Protein AF-A0A6I4M6J7-F1 (afdb_monomer)

pLDDT: mean 70.86, std 19.03, range [31.12, 92.0]

Nearest PDB structures (foldseek):
  6hno-assembly1_A  TM=8.110E-01  e=4.948E-02  Homo sapiens
  6h0m-assembly1_A  TM=7.937E-01  e=6.458E-02  Homo sapiens
  4qed-assembly1_A  TM=6.911E-01  e=2.543E-02  Staphylococcus epidermidis
  6ffb-assembly1_A  TM=8.112E-01  e=9.629E-02  Homo sapiens
  1yo6-assembly3_F  TM=7.090E-01  e=8.107E-01  Caenorhabditis elegans

Solvent-accessible surface area (backbone atoms only — not comparable to full-atom values): 5235 Å² total; per-residue (Å²): 111,66,58,83,76,66,55,80,66,64,71,50,73,51,70,72,71,67,76,73,85,91,60,54,83,90,73,55,53,71,69,56,50,52,49,35,44,49,48,50,45,52,42,50,54,53,48,52,53,53,30,62,79,63,76,30,42,40,45,34,48,59,72,62,91,51,101,75,88,58,82,74,58,75,52,70,55,75,79,84,80,128

Foldseek 3Di:
DVCVPPPAAAEDEDPFADDDPPDPPVRDDPVRVVVRCVGVPVVVVVVVVVCVVRQHWYKYWHDPDDPDDDDIDIDGDDRPDD

Structure (mmCIF, N/CA/C/O backbone):
data_AF-A0A6I4M6J7-F1
#
_e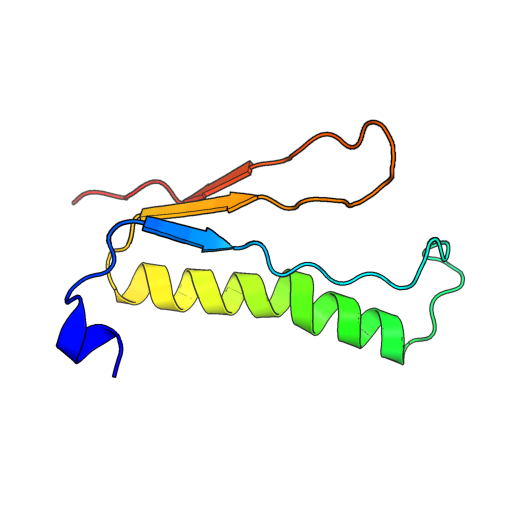ntry.id   AF-A0A6I4M6J7-F1
#
loop_
_atom_site.group_PDB
_atom_site.id
_atom_site.type_symbol
_atom_site.label_atom_id
_atom_site.label_alt_id
_atom_site.label_comp_id
_atom_site.label_asym_id
_atom_site.label_entity_id
_atom_site.label_seq_id
_atom_site.pdbx_PDB_ins_code
_atom_site.Cartn_x
_atom_site.Cartn_y
_atom_site.Cartn_z
_atom_site.occupancy
_atom_site.B_iso_or_equiv
_atom_site.auth_seq_id
_atom_site.auth_comp_id
_atom_site.auth_asym_id
_atom_site.auth_atom_id
_atom_site.pdbx_PDB_model_num
ATOM 1 N N . MET A 1 1 ? -12.887 -16.550 10.686 1.00 56.34 1 MET A N 1
ATOM 2 C CA . MET A 1 1 ? -12.472 -16.911 12.058 1.00 56.34 1 MET A CA 1
ATOM 3 C C . MET A 1 1 ? -12.203 -15.671 12.914 1.00 56.34 1 MET A C 1
ATOM 5 O O . MET A 1 1 ? -12.930 -15.495 13.871 1.00 56.34 1 MET A O 1
ATOM 9 N N . ALA A 1 2 ? -11.320 -14.737 12.540 1.00 71.50 2 ALA A N 1
ATOM 10 C CA . ALA A 1 2 ? -10.979 -13.570 13.380 1.00 71.50 2 ALA A CA 1
ATOM 11 C C . ALA A 1 2 ? -12.159 -12.686 13.863 1.00 71.50 2 ALA A C 1
ATOM 13 O O . ALA A 1 2 ? -12.277 -12.453 15.058 1.00 71.50 2 ALA A O 1
ATOM 14 N N . MET A 1 3 ? -13.077 -12.247 12.986 1.00 75.62 3 MET A N 1
ATOM 15 C CA . MET A 1 3 ? -14.217 -11.405 13.419 1.00 75.62 3 MET A CA 1
ATOM 16 C C . MET A 1 3 ? -15.193 -12.130 14.358 1.00 75.62 3 MET A C 1
ATOM 18 O O . MET A 1 3 ? -15.815 -11.491 15.197 1.00 75.62 3 MET A O 1
ATOM 22 N N . LYS A 1 4 ? -15.317 -13.461 14.241 1.00 78.06 4 LYS A N 1
ATOM 23 C CA . LYS A 1 4 ? -16.151 -14.258 15.156 1.00 78.06 4 LYS A CA 1
ATOM 24 C C . LYS A 1 4 ? -15.530 -14.355 16.553 1.00 78.06 4 LYS A C 1
ATOM 26 O O . LYS A 1 4 ? -16.262 -14.512 17.517 1.00 78.06 4 LYS A O 1
ATOM 31 N N . THR A 1 5 ? -14.203 -14.278 16.644 1.00 80.88 5 THR A N 1
ATOM 32 C CA . THR A 1 5 ? -13.455 -14.430 17.898 1.00 80.88 5 THR A CA 1
ATOM 33 C C . THR A 1 5 ? -13.203 -13.094 18.599 1.00 80.88 5 THR A C 1
ATOM 35 O O . THR A 1 5 ? -13.297 -13.034 19.817 1.00 80.88 5 THR A O 1
ATOM 38 N N . PHE A 1 6 ? -12.906 -12.026 17.849 1.00 81.00 6 PHE A N 1
ATOM 39 C CA . PHE A 1 6 ? -12.459 -10.738 18.406 1.00 81.00 6 PHE A CA 1
ATOM 40 C C . PHE A 1 6 ? -13.450 -9.581 18.201 1.00 81.00 6 PHE A C 1
ATOM 42 O O . PHE A 1 6 ? -13.271 -8.517 18.780 1.00 81.00 6 PHE A O 1
ATOM 49 N N . GLY A 1 7 ? -14.509 -9.769 17.408 1.00 84.25 7 GLY A N 1
ATOM 50 C CA . GLY A 1 7 ? -15.523 -8.738 17.190 1.00 84.25 7 GLY A CA 1
ATOM 51 C C . GLY A 1 7 ? -15.064 -7.608 16.259 1.00 84.25 7 GLY A C 1
ATOM 52 O O . GLY A 1 7 ? -14.565 -7.861 15.157 1.00 84.25 7 GLY A O 1
ATOM 53 N N . ARG A 1 8 ? -15.320 -6.357 16.667 1.00 83.94 8 ARG A N 1
ATOM 54 C CA . ARG A 1 8 ? -15.012 -5.136 15.899 1.00 83.94 8 ARG A CA 1
ATOM 55 C C . ARG A 1 8 ? -13.507 -4.843 15.924 1.00 83.94 8 ARG A C 1
ATOM 57 O O . ARG A 1 8 ? -12.823 -5.146 16.889 1.00 83.94 8 ARG A O 1
ATOM 64 N N . VAL A 1 9 ? -13.005 -4.238 14.848 1.00 82.88 9 VAL A N 1
ATOM 65 C CA . VAL A 1 9 ? -11.640 -3.700 14.771 1.00 82.88 9 VAL A CA 1
ATOM 66 C C . VAL A 1 9 ? -11.715 -2.194 15.000 1.00 82.88 9 VAL A C 1
ATOM 68 O O . VAL A 1 9 ? -12.467 -1.520 14.302 1.00 82.88 9 VAL A O 1
ATOM 71 N N . ASP A 1 10 ? -10.960 -1.675 15.966 1.00 80.38 10 ASP A N 1
ATOM 72 C CA . ASP A 1 10 ? -10.933 -0.242 16.301 1.00 80.38 10 ASP A CA 1
ATOM 73 C C . ASP A 1 10 ? -9.812 0.518 15.589 1.00 80.38 10 ASP A C 1
ATOM 75 O O . ASP A 1 10 ? -10.008 1.649 15.143 1.00 80.38 10 ASP A O 1
ATOM 79 N N . LEU A 1 11 ? -8.656 -0.132 15.453 1.00 78.69 11 LEU A N 1
ATOM 80 C CA . LEU A 1 11 ? -7.444 0.414 14.861 1.00 78.69 11 LEU A CA 1
ATOM 81 C C . LEU A 1 11 ? -6.893 -0.571 13.834 1.00 78.69 11 LEU A C 1
ATOM 83 O O . LEU A 1 11 ? -6.858 -1.779 14.078 1.00 78.69 11 LEU A O 1
ATOM 87 N N . MET A 1 12 ? -6.412 -0.051 12.712 1.00 77.12 12 MET A N 1
ATOM 88 C CA . MET A 1 12 ? -5.691 -0.841 11.725 1.00 77.12 12 MET A CA 1
ATOM 89 C C . MET A 1 12 ? -4.398 -0.139 11.327 1.00 77.12 12 MET A C 1
ATOM 91 O O . MET A 1 12 ? -4.391 1.069 11.091 1.00 77.12 12 MET A O 1
ATOM 95 N N . VAL A 1 13 ? -3.326 -0.926 11.256 1.00 80.44 13 VAL A N 1
ATOM 96 C CA . VAL A 1 13 ? -1.995 -0.480 10.851 1.00 80.44 13 VAL A CA 1
ATOM 97 C C . VAL A 1 13 ? -1.627 -1.205 9.568 1.00 80.44 13 VAL A C 1
ATOM 99 O O . VAL A 1 13 ? -1.567 -2.436 9.554 1.00 80.44 13 VAL A O 1
ATOM 102 N N . ASP A 1 14 ? -1.388 -0.443 8.503 1.00 82.12 14 ASP A N 1
ATOM 103 C CA . ASP A 1 14 ? -0.761 -0.983 7.300 1.00 82.12 14 ASP A CA 1
ATOM 104 C C . ASP A 1 14 ? 0.758 -0.954 7.461 1.00 82.12 14 ASP A C 1
ATOM 106 O O . ASP A 1 14 ? 1.342 0.109 7.678 1.00 82.12 14 ASP A O 1
ATOM 110 N N . ASN A 1 15 ? 1.373 -2.129 7.369 1.00 82.25 15 ASN A N 1
ATOM 111 C CA . ASN A 1 15 ? 2.823 -2.315 7.337 1.00 82.25 15 ASN A CA 1
ATOM 112 C C . ASN A 1 15 ? 3.243 -3.157 6.116 1.00 82.25 15 ASN A C 1
ATOM 114 O O . ASN A 1 15 ? 4.354 -3.686 6.074 1.00 82.25 15 ASN A O 1
ATOM 118 N N . ALA A 1 16 ? 2.352 -3.355 5.138 1.00 76.81 16 ALA A N 1
ATOM 119 C CA . ALA A 1 16 ? 2.716 -4.053 3.916 1.00 76.81 16 ALA A CA 1
ATOM 120 C C . ALA A 1 16 ? 3.689 -3.178 3.112 1.00 76.81 16 ALA A C 1
ATOM 122 O O . ALA A 1 16 ? 3.353 -2.079 2.679 1.00 76.81 16 ALA A O 1
ATOM 123 N N . GLY A 1 17 ? 4.915 -3.671 2.953 1.00 79.38 17 GLY A N 1
ATOM 124 C CA . GLY A 1 17 ? 5.995 -2.978 2.267 1.00 79.38 17 GLY A CA 1
ATOM 125 C C . GLY A 1 17 ? 6.834 -3.965 1.469 1.00 79.38 17 GLY A C 1
ATOM 126 O O . GLY A 1 17 ? 7.404 -4.889 2.048 1.00 79.38 17 GLY A O 1
ATOM 127 N N . TRP A 1 18 ? 6.928 -3.770 0.155 1.00 84.44 18 TRP A N 1
ATOM 128 C CA . TRP A 1 18 ? 7.832 -4.528 -0.710 1.00 84.44 18 TRP A CA 1
ATOM 129 C C . TRP A 1 18 ? 8.758 -3.604 -1.499 1.00 84.44 18 TRP A C 1
ATOM 131 O O . TRP A 1 18 ? 8.346 -2.559 -1.997 1.00 84.44 18 TRP A O 1
ATOM 141 N N . SER A 1 19 ? 10.018 -4.002 -1.638 1.00 77.06 19 SER A N 1
ATOM 142 C CA . SER A 1 19 ? 10.991 -3.344 -2.507 1.00 77.06 19 SER A CA 1
ATOM 143 C C . SER A 1 19 ? 12.012 -4.365 -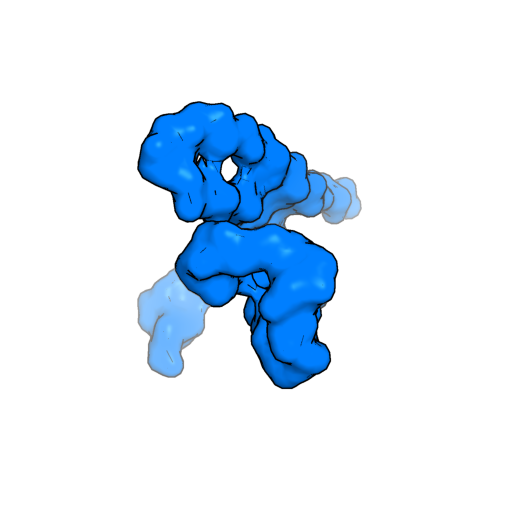2.984 1.00 77.06 19 SER A C 1
ATOM 145 O O . SER A 1 19 ? 12.507 -5.147 -2.167 1.00 77.06 19 SER A O 1
ATOM 147 N N . ARG A 1 20 ? 12.389 -4.314 -4.263 1.00 74.31 20 ARG A N 1
ATOM 148 C CA . ARG A 1 20 ? 13.553 -5.055 -4.752 1.00 74.31 20 ARG A CA 1
ATOM 149 C C . ARG A 1 20 ? 14.821 -4.448 -4.151 1.00 74.31 20 ARG A C 1
ATOM 151 O O . ARG A 1 20 ? 14.944 -3.228 -4.057 1.00 74.31 20 ARG A O 1
ATOM 158 N N . SER A 1 21 ? 15.716 -5.301 -3.658 1.00 65.94 21 SER A N 1
ATOM 159 C CA . SER A 1 21 ? 16.906 -4.909 -2.894 1.00 65.94 21 SER A CA 1
ATOM 160 C C . SER A 1 21 ? 17.706 -3.794 -3.573 1.00 65.94 21 SER A C 1
ATOM 162 O O . SER A 1 21 ? 18.373 -4.048 -4.567 1.00 65.94 21 SER A O 1
ATOM 164 N N . SER A 1 22 ? 17.674 -2.585 -3.003 1.00 68.00 22 SER A N 1
ATOM 165 C CA . SER A 1 22 ? 18.525 -1.429 -3.347 1.00 68.00 22 SER A CA 1
ATOM 166 C C . SER A 1 22 ? 18.626 -1.066 -4.838 1.00 68.00 22 SER A C 1
ATOM 168 O O . SER A 1 22 ? 19.572 -0.379 -5.222 1.00 68.00 22 SER A O 1
ATOM 170 N N . THR A 1 23 ? 17.694 -1.516 -5.679 1.00 77.12 23 THR A N 1
ATOM 171 C CA . THR A 1 23 ? 17.704 -1.218 -7.112 1.00 77.12 23 THR A CA 1
ATOM 172 C C . THR A 1 23 ? 17.260 0.231 -7.313 1.00 77.12 23 THR A C 1
ATOM 174 O O . THR A 1 23 ? 16.192 0.609 -6.814 1.00 77.12 23 THR A O 1
ATOM 177 N N . PRO A 1 24 ? 18.054 1.072 -7.997 1.00 79.25 24 PRO A N 1
ATOM 178 C CA . PRO A 1 24 ? 17.610 2.400 -8.392 1.00 79.25 24 PRO A CA 1
ATOM 179 C C . PRO A 1 24 ? 16.316 2.314 -9.202 1.00 79.25 24 PRO A C 1
ATOM 181 O O . PRO A 1 24 ? 16.124 1.387 -9.980 1.00 79.25 24 PRO A O 1
ATOM 184 N N . LEU A 1 25 ? 15.433 3.303 -9.051 1.00 76.12 25 LEU A N 1
ATOM 185 C CA . LEU A 1 25 ? 14.129 3.318 -9.728 1.00 76.12 25 LEU A CA 1
ATOM 186 C C . LEU A 1 25 ? 14.243 3.162 -11.255 1.00 76.12 25 LEU A C 1
ATOM 188 O O . LEU A 1 25 ? 13.375 2.561 -11.873 1.00 76.12 25 LEU A O 1
ATOM 192 N N . LEU A 1 26 ? 15.314 3.703 -11.842 1.00 85.00 26 LEU A N 1
ATOM 193 C CA . LEU A 1 26 ? 15.579 3.653 -13.282 1.00 85.00 26 LEU A CA 1
ATOM 194 C C . LEU A 1 26 ? 15.966 2.255 -13.783 1.00 85.00 26 LEU A C 1
ATOM 196 O O . LEU A 1 26 ? 15.843 1.998 -14.975 1.00 85.00 26 LEU A O 1
ATOM 200 N N . ASP A 1 27 ? 16.396 1.373 -12.881 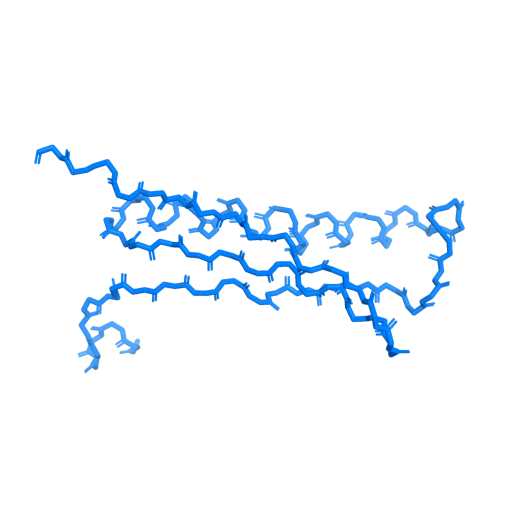1.00 86.62 27 ASP A N 1
ATOM 201 C CA . ASP A 1 27 ? 16.887 0.029 -13.197 1.00 86.62 27 ASP A CA 1
ATOM 202 C C . ASP A 1 27 ? 15.876 -1.066 -12.811 1.00 86.62 27 ASP A C 1
ATOM 204 O O . ASP A 1 27 ? 16.211 -2.251 -12.806 1.00 86.62 27 ASP A O 1
ATOM 208 N N . LEU A 1 28 ? 14.647 -0.695 -12.432 1.00 85.75 28 LEU A N 1
ATOM 209 C CA . LEU A 1 28 ? 13.594 -1.661 -12.119 1.00 85.75 28 LEU A CA 1
ATOM 210 C C . LEU A 1 28 ? 13.016 -2.266 -13.397 1.00 85.75 28 LEU A C 1
ATOM 212 O O . LEU A 1 28 ? 12.678 -1.555 -14.344 1.00 85.75 28 LEU A O 1
ATOM 216 N N . GLU A 1 29 ? 12.837 -3.585 -13.389 1.00 90.38 29 GLU A N 1
ATOM 217 C CA . GLU A 1 29 ? 12.061 -4.249 -14.430 1.00 90.38 29 GLU A CA 1
ATOM 218 C C . GLU A 1 29 ? 10.583 -3.816 -14.327 1.00 90.38 29 GLU A C 1
ATOM 220 O O . GLU A 1 29 ? 10.090 -3.572 -13.219 1.00 90.38 29 GLU A O 1
ATOM 225 N N . PRO A 1 30 ? 9.843 -3.731 -15.449 1.00 90.81 30 PRO A N 1
ATOM 226 C CA . PRO A 1 30 ? 8.428 -3.352 -15.429 1.00 90.81 30 PRO A CA 1
ATOM 227 C C . PRO A 1 30 ? 7.585 -4.194 -14.459 1.00 90.81 30 PRO A C 1
ATOM 229 O O . PRO A 1 30 ? 6.790 -3.645 -13.700 1.00 90.81 30 PRO A O 1
ATOM 232 N N . ASP A 1 31 ? 7.832 -5.504 -14.405 1.00 92.00 31 ASP A N 1
ATOM 233 C CA . ASP A 1 31 ? 7.120 -6.422 -13.509 1.00 92.00 31 ASP A CA 1
ATOM 234 C C . ASP A 1 31 ? 7.400 -6.127 -12.024 1.00 92.00 31 ASP A C 1
ATOM 236 O O . ASP A 1 31 ? 6.517 -6.267 -11.174 1.00 92.00 31 ASP A O 1
ATOM 240 N N . ASP A 1 32 ? 8.613 -5.673 -11.694 1.00 89.50 32 ASP A N 1
ATOM 241 C CA . ASP A 1 32 ? 8.968 -5.273 -10.331 1.00 89.50 32 ASP A CA 1
ATOM 242 C C . ASP A 1 32 ? 8.272 -3.983 -9.925 1.00 89.50 32 ASP A C 1
ATOM 244 O O . ASP A 1 32 ? 7.820 -3.843 -8.784 1.00 89.50 32 ASP A O 1
ATOM 248 N N . TRP A 1 33 ? 8.177 -3.034 -10.854 1.00 88.06 33 TRP A N 1
ATOM 249 C CA . TRP A 1 33 ? 7.432 -1.803 -10.640 1.00 88.06 33 TRP A CA 1
ATOM 250 C C . TRP A 1 33 ? 5.943 -2.086 -10.425 1.00 88.06 33 TRP A C 1
ATOM 252 O O . TRP A 1 33 ? 5.344 -1.585 -9.468 1.00 88.06 33 TRP A O 1
ATOM 262 N N . ASP A 1 34 ? 5.358 -2.954 -11.245 1.00 91.19 34 ASP A N 1
ATOM 263 C CA . ASP A 1 34 ? 3.965 -3.360 -11.102 1.00 91.19 34 ASP A CA 1
ATOM 264 C C . ASP A 1 34 ? 3.723 -4.077 -9.771 1.00 91.19 34 ASP A C 1
ATOM 266 O O . ASP A 1 34 ? 2.729 -3.804 -9.088 1.00 91.19 34 ASP A O 1
ATOM 270 N N . HIS A 1 35 ? 4.652 -4.934 -9.340 1.00 90.00 35 HIS A N 1
ATOM 271 C CA . HIS A 1 35 ? 4.572 -5.589 -8.039 1.00 90.00 35 HIS A CA 1
ATOM 272 C C . HIS A 1 35 ? 4.690 -4.586 -6.881 1.00 90.00 35 HIS A C 1
ATOM 274 O O . HIS A 1 35 ? 3.891 -4.623 -5.939 1.00 90.00 35 HIS A O 1
ATOM 280 N N . TYR A 1 36 ? 5.623 -3.635 -6.975 1.00 88.19 36 TYR A N 1
ATOM 281 C CA . TYR A 1 36 ? 5.780 -2.549 -6.009 1.00 88.19 36 TYR A CA 1
ATOM 282 C C . TYR A 1 36 ? 4.485 -1.740 -5.857 1.00 88.19 36 TYR A C 1
ATOM 284 O O . TYR A 1 36 ? 4.004 -1.534 -4.739 1.00 88.19 36 TYR A O 1
ATOM 292 N N . MET A 1 37 ? 3.883 -1.324 -6.973 1.00 90.50 37 MET A N 1
ATOM 293 C CA . MET A 1 37 ? 2.639 -0.550 -6.984 1.00 90.50 37 MET A CA 1
ATOM 294 C C . MET A 1 37 ? 1.447 -1.376 -6.491 1.00 90.50 37 MET A C 1
ATOM 296 O O . MET A 1 37 ? 0.593 -0.873 -5.752 1.00 90.50 37 MET A O 1
ATOM 300 N N . ALA A 1 38 ? 1.395 -2.660 -6.848 1.00 91.69 38 ALA A N 1
ATOM 301 C CA . ALA A 1 38 ? 0.358 -3.578 -6.403 1.00 91.69 38 ALA A CA 1
ATOM 302 C C . ALA A 1 38 ? 0.346 -3.750 -4.878 1.00 91.69 38 ALA A C 1
ATOM 304 O O . ALA A 1 38 ? -0.737 -3.748 -4.287 1.00 91.69 38 ALA A O 1
ATOM 305 N N . VAL A 1 39 ? 1.519 -3.891 -4.256 1.00 86.19 39 VAL A N 1
ATOM 306 C CA . VAL A 1 39 ? 1.647 -4.110 -2.809 1.00 86.19 39 VAL A CA 1
ATOM 307 C C . VAL A 1 39 ? 1.510 -2.796 -2.043 1.00 86.19 39 VAL A C 1
ATOM 309 O O . VAL A 1 39 ? 0.621 -2.675 -1.205 1.00 86.19 39 VAL A O 1
ATOM 312 N N . ASN A 1 40 ? 2.335 -1.797 -2.363 1.00 86.00 40 ASN A N 1
ATOM 313 C CA . ASN A 1 40 ? 2.509 -0.617 -1.509 1.00 86.00 40 ASN A CA 1
ATOM 314 C C . ASN A 1 40 ? 1.472 0.484 -1.738 1.00 86.00 40 ASN A C 1
ATOM 316 O O . ASN A 1 40 ? 1.317 1.359 -0.895 1.00 86.00 40 ASN A O 1
ATOM 320 N N . VAL A 1 41 ? 0.810 0.500 -2.899 1.00 86.75 41 VAL A N 1
ATOM 321 C CA . VAL A 1 41 ? -0.152 1.559 -3.242 1.00 86.75 41 VAL A CA 1
ATOM 322 C C . VAL A 1 41 ? -1.551 0.981 -3.328 1.00 86.75 41 VAL A C 1
ATOM 324 O O . VAL A 1 41 ? -2.443 1.376 -2.575 1.00 86.75 41 VAL A O 1
ATOM 327 N N . ARG A 1 42 ? -1.760 0.002 -4.213 1.00 90.25 42 ARG A N 1
ATOM 328 C CA . ARG A 1 42 ? -3.079 -0.617 -4.382 1.00 90.25 42 ARG A CA 1
ATOM 329 C C . ARG A 1 42 ? -3.508 -1.383 -3.129 1.00 90.25 42 ARG A C 1
ATOM 331 O O . ARG A 1 42 ? -4.677 -1.303 -2.758 1.00 90.25 42 ARG A O 1
ATOM 338 N N . GLY A 1 43 ? -2.582 -2.075 -2.461 1.00 87.19 43 GLY A N 1
ATOM 339 C CA . GLY A 1 43 ? -2.839 -2.736 -1.178 1.00 87.19 43 GLY A CA 1
ATOM 340 C C . GLY A 1 43 ? -3.362 -1.761 -0.123 1.00 87.19 43 GLY A C 1
ATOM 341 O O . GLY A 1 43 ? -4.452 -1.960 0.416 1.00 87.19 43 GLY A O 1
ATOM 342 N N . THR A 1 44 ? -2.650 -0.654 0.080 1.00 85.62 44 THR A N 1
ATO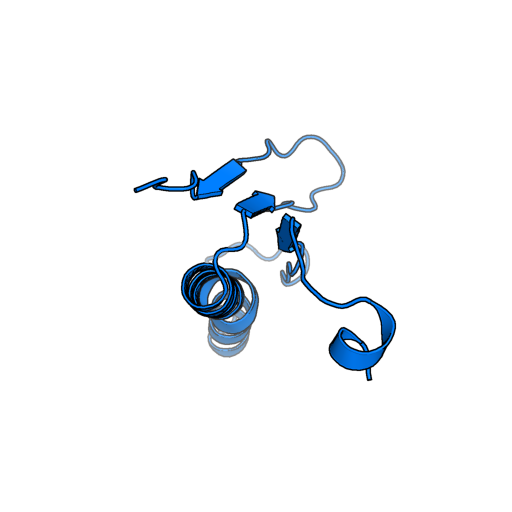M 343 C CA . THR A 1 44 ? -3.019 0.397 1.037 1.00 85.62 44 THR A CA 1
ATOM 344 C C . THR A 1 44 ? -4.354 1.069 0.699 1.00 85.62 44 THR A C 1
ATOM 346 O O . THR A 1 44 ? -5.193 1.264 1.581 1.00 85.62 44 THR A O 1
ATOM 349 N N . LEU A 1 45 ? -4.621 1.367 -0.578 1.00 87.31 45 LEU A N 1
ATOM 350 C CA . LEU A 1 45 ? -5.911 1.923 -1.014 1.00 87.31 45 LEU A CA 1
ATOM 351 C C . LEU A 1 45 ? -7.083 0.972 -0.731 1.00 87.31 45 LEU A C 1
ATOM 353 O O . LEU A 1 45 ? -8.137 1.400 -0.243 1.00 87.31 45 LEU A O 1
ATOM 357 N N . ASN A 1 46 ? -6.904 -0.322 -0.998 1.00 90.12 46 ASN A N 1
ATOM 358 C CA . ASN A 1 46 ? -7.910 -1.333 -0.683 1.00 90.12 46 ASN A CA 1
ATOM 359 C C . ASN A 1 46 ? -8.149 -1.416 0.829 1.00 90.12 46 ASN A C 1
ATOM 361 O O . ASN A 1 46 ? -9.299 -1.504 1.266 1.00 90.12 46 ASN A O 1
ATOM 365 N N . LEU A 1 47 ? -7.081 -1.322 1.627 1.00 86.56 47 LEU A N 1
ATOM 366 C CA . LEU A 1 47 ? -7.170 -1.315 3.082 1.00 86.56 47 LEU A CA 1
ATOM 367 C C . LEU A 1 47 ? -8.030 -0.157 3.584 1.00 86.56 47 LEU A C 1
ATOM 369 O O . LEU A 1 47 ? -9.012 -0.379 4.293 1.00 86.56 47 LEU A O 1
ATOM 373 N N . PHE A 1 48 ? -7.719 1.068 3.157 1.00 84.44 48 PHE A N 1
ATOM 374 C CA . PHE A 1 48 ? -8.477 2.254 3.550 1.00 84.44 48 PHE A CA 1
ATOM 375 C C . PHE A 1 48 ? -9.936 2.194 3.102 1.00 84.44 48 PHE A C 1
ATOM 377 O O . PHE A 1 48 ? -10.824 2.618 3.844 1.00 84.44 48 PHE A O 1
ATOM 384 N N . SER A 1 49 ? -10.208 1.612 1.934 1.00 86.56 49 SER A N 1
ATOM 385 C CA . SER A 1 49 ? -11.578 1.406 1.454 1.00 86.56 49 SER A CA 1
ATOM 386 C C . SER A 1 49 ? -12.379 0.511 2.406 1.00 86.56 49 SER A C 1
ATOM 388 O O . SER A 1 49 ? -13.510 0.841 2.776 1.00 86.56 49 SER A O 1
ATOM 390 N N . VAL A 1 50 ? -11.774 -0.581 2.887 1.00 88.06 50 VAL A N 1
ATOM 391 C CA . VAL A 1 50 ? -12.401 -1.468 3.877 1.00 88.06 50 VAL A CA 1
ATOM 392 C C . VAL A 1 50 ? -12.551 -0.769 5.227 1.00 88.06 50 VAL A C 1
ATOM 394 O O . VAL A 1 50 ? -13.625 -0.848 5.827 1.00 88.06 50 VAL A O 1
ATOM 397 N N . MET A 1 51 ? -11.530 -0.048 5.694 1.00 85.31 51 MET A N 1
ATOM 398 C CA . MET A 1 51 ? -11.597 0.696 6.956 1.00 85.31 51 MET A CA 1
ATOM 399 C C . ME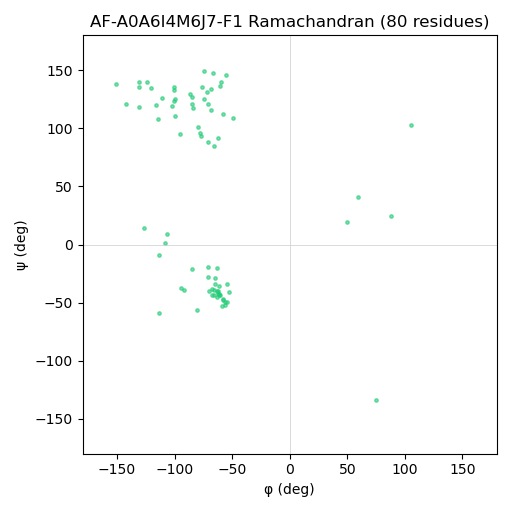T A 1 51 ? -12.738 1.707 6.968 1.00 85.31 51 MET A C 1
ATOM 401 O O . MET A 1 51 ? -13.527 1.727 7.914 1.00 85.31 51 MET A O 1
ATOM 405 N N . ARG A 1 52 ? -12.873 2.487 5.888 1.00 81.25 52 ARG A N 1
ATOM 406 C CA . ARG A 1 52 ? -13.966 3.446 5.716 1.00 81.25 52 ARG A CA 1
ATOM 407 C C . ARG A 1 52 ? -15.320 2.752 5.788 1.00 81.25 52 ARG A C 1
ATOM 409 O O . ARG A 1 52 ? -16.185 3.202 6.530 1.00 81.25 52 ARG A O 1
ATOM 416 N N . SER A 1 53 ? -15.491 1.637 5.074 1.00 85.50 53 SER A N 1
ATOM 417 C CA . SER A 1 53 ? -16.753 0.878 5.087 1.00 85.50 53 SER A CA 1
ATOM 418 C C . SER A 1 53 ? -17.113 0.301 6.462 1.00 85.50 53 SER A C 1
ATOM 420 O O . SER A 1 53 ? -18.271 -0.017 6.714 1.00 85.50 53 SER A O 1
ATOM 422 N N . ARG A 1 54 ? -16.127 0.165 7.356 1.00 82.56 54 ARG A N 1
ATOM 423 C CA . ARG A 1 54 ? -16.278 -0.438 8.685 1.00 82.56 54 ARG A CA 1
ATOM 424 C C . ARG A 1 54 ? -16.199 0.571 9.836 1.00 82.56 54 ARG A C 1
ATOM 426 O O . ARG A 1 54 ? -16.279 0.152 10.988 1.00 82.56 54 ARG A O 1
ATOM 433 N N . GLY A 1 55 ? -16.036 1.866 9.548 1.00 82.38 55 GLY A N 1
ATOM 434 C CA . GLY A 1 55 ? -15.905 2.907 10.575 1.00 82.38 55 GLY A CA 1
ATOM 435 C C . GLY A 1 55 ? -14.711 2.678 11.513 1.00 82.38 55 GLY A C 1
ATOM 436 O O . GLY A 1 55 ? -14.842 2.809 12.733 1.00 82.38 55 GLY A O 1
ATOM 437 N N . VAL A 1 56 ? -13.572 2.257 10.956 1.00 80.62 56 VAL A N 1
ATOM 438 C CA . VAL A 1 56 ? -12.340 1.947 11.706 1.00 80.62 56 VAL A CA 1
ATOM 439 C C . VAL A 1 56 ? -11.368 3.122 11.607 1.00 80.62 56 VAL A C 1
ATOM 441 O O . VAL A 1 56 ? -11.162 3.655 10.516 1.00 80.62 56 VAL A O 1
ATOM 444 N N . ALA A 1 57 ? -10.747 3.505 12.726 1.00 72.00 57 ALA A N 1
ATOM 445 C CA . ALA A 1 57 ? -9.706 4.532 12.756 1.00 72.00 57 ALA A CA 1
ATOM 446 C C . ALA A 1 57 ? -8.413 4.001 12.123 1.00 72.00 57 ALA A C 1
ATOM 448 O O . ALA A 1 57 ? -7.968 2.906 12.474 1.00 72.00 57 ALA A O 1
ATOM 449 N N . GLY A 1 58 ? -7.796 4.760 11.211 1.00 61.09 58 GLY A N 1
ATOM 450 C CA . GLY A 1 58 ? -6.614 4.306 10.472 1.00 61.09 58 GLY A CA 1
ATOM 451 C C . GLY A 1 58 ? -5.380 5.168 10.653 1.00 61.09 58 GLY A C 1
ATOM 452 O O . GLY A 1 58 ? -5.435 6.392 10.521 1.00 61.09 58 GLY A O 1
ATOM 453 N N . CYS A 1 59 ? -4.250 4.499 10.877 1.00 55.78 59 CYS A N 1
ATOM 454 C CA . CYS A 1 59 ? -2.916 5.070 10.769 1.00 55.78 59 CYS A CA 1
ATOM 455 C C . CYS A 1 59 ? -2.036 4.136 9.923 1.00 55.78 59 CYS A C 1
ATOM 457 O O . CYS A 1 59 ? -1.829 2.972 10.257 1.00 55.78 59 CYS A O 1
ATOM 459 N N . GLY A 1 60 ? -1.544 4.635 8.790 1.00 52.88 60 GLY A N 1
ATOM 460 C CA . GLY A 1 60 ? -0.596 3.912 7.941 1.00 52.88 60 GLY A CA 1
ATOM 461 C C . GLY A 1 60 ? 0.824 4.410 8.182 1.00 52.88 60 GLY A C 1
ATOM 462 O O . GLY A 1 60 ? 1.053 5.624 8.177 1.00 52.88 60 GLY A O 1
ATOM 463 N N . TRP A 1 61 ? 1.771 3.488 8.360 1.00 47.69 61 TRP A N 1
ATOM 464 C CA . TRP A 1 61 ? 3.195 3.807 8.432 1.00 47.69 61 TRP A CA 1
ATOM 465 C C . TRP A 1 61 ? 3.912 3.181 7.239 1.00 47.69 61 TRP A C 1
ATOM 467 O O . TRP A 1 61 ? 4.122 1.974 7.184 1.00 47.69 61 TRP A O 1
ATOM 477 N N . LEU A 1 62 ? 4.331 4.015 6.287 1.00 50.50 62 LEU A N 1
ATOM 478 C CA . LEU A 1 62 ? 5.212 3.584 5.204 1.00 50.50 62 LEU A CA 1
ATOM 479 C C . LEU A 1 62 ? 6.639 3.459 5.751 1.00 50.50 62 LEU A C 1
ATOM 481 O O . LEU A 1 62 ? 7.393 4.433 5.812 1.00 50.50 62 LEU A O 1
ATOM 485 N N . TRP A 1 63 ? 7.008 2.257 6.189 1.00 44.00 63 TRP A N 1
ATOM 486 C CA . TRP A 1 63 ? 8.374 1.961 6.610 1.00 44.00 63 TRP A CA 1
ATOM 487 C C . TRP A 1 63 ? 9.264 1.704 5.386 1.00 44.00 63 TRP A C 1
ATOM 489 O O . TRP A 1 63 ? 9.268 0.614 4.812 1.00 44.00 63 TRP A O 1
ATOM 499 N N . ARG A 1 64 ? 10.059 2.704 4.978 1.00 48.81 64 ARG A N 1
ATOM 500 C CA . ARG A 1 64 ? 11.149 2.499 4.010 1.00 48.81 64 ARG A CA 1
ATOM 501 C C . ARG A 1 64 ? 12.344 1.867 4.718 1.00 48.81 64 ARG A C 1
ATOM 503 O O . ARG A 1 64 ? 13.165 2.556 5.319 1.00 48.81 64 ARG A O 1
ATOM 510 N N . GLY A 1 65 ? 12.437 0.543 4.641 1.00 38.00 65 GLY A N 1
ATOM 511 C CA . GLY A 1 65 ? 13.552 -0.235 5.174 1.00 38.00 65 GLY A CA 1
ATOM 512 C C . GLY A 1 65 ? 14.870 0.038 4.444 1.00 38.00 65 GLY A C 1
ATOM 513 O O . GLY A 1 65 ? 15.262 -0.717 3.565 1.00 38.00 65 GLY A O 1
ATOM 514 N N . GLY A 1 66 ? 15.584 1.087 4.851 1.00 35.75 66 GLY A N 1
ATOM 515 C CA . GLY A 1 66 ? 17.023 1.243 4.653 1.00 35.75 66 GLY A CA 1
ATOM 516 C C . GLY A 1 66 ? 17.712 1.134 6.010 1.00 35.75 66 GLY A C 1
ATOM 517 O O . GLY A 1 66 ? 17.339 1.822 6.960 1.00 35.75 66 GLY A O 1
ATOM 518 N N . ARG A 1 67 ? 18.695 0.239 6.139 1.00 42.09 67 ARG A N 1
ATOM 519 C CA . ARG A 1 67 ? 19.502 0.059 7.354 1.00 42.09 67 ARG A CA 1
ATOM 520 C C . ARG A 1 67 ? 20.262 1.382 7.615 1.00 42.09 67 ARG A C 1
ATOM 522 O O . ARG A 1 67 ? 21.343 1.560 7.073 1.00 42.09 67 ARG A O 1
ATOM 529 N N . ARG A 1 68 ? 19.672 2.285 8.418 1.00 38.56 68 ARG A N 1
ATOM 530 C CA . ARG A 1 68 ? 20.017 3.701 8.733 1.00 38.56 68 ARG A CA 1
ATOM 531 C C . ARG A 1 68 ? 19.096 4.738 8.056 1.00 38.56 68 ARG A C 1
ATOM 533 O O . ARG A 1 68 ? 19.299 5.111 6.909 1.00 38.56 68 ARG A O 1
ATOM 540 N N . GLY A 1 69 ? 18.167 5.291 8.843 1.00 37.94 69 GLY A N 1
ATOM 541 C CA . GLY A 1 69 ? 17.815 6.718 8.764 1.00 37.94 69 GLY A CA 1
ATOM 542 C C . GLY A 1 69 ? 16.726 7.177 7.786 1.00 37.94 69 GLY A C 1
ATOM 543 O O . GLY A 1 69 ? 16.744 8.342 7.405 1.00 37.94 69 GLY A O 1
ATOM 544 N N . GLY A 1 70 ? 15.778 6.330 7.376 1.00 32.88 70 GLY A N 1
ATOM 545 C CA . GLY A 1 70 ? 14.649 6.762 6.538 1.00 32.88 70 GLY A CA 1
ATOM 546 C C . GLY A 1 70 ? 13.501 7.363 7.358 1.00 32.88 70 GLY A C 1
ATOM 547 O O . GLY A 1 70 ? 12.912 6.664 8.176 1.00 32.88 70 GLY A O 1
ATOM 548 N N . GLY A 1 71 ? 13.177 8.641 7.138 1.00 41.28 71 GLY A N 1
ATOM 549 C CA . GLY A 1 71 ? 12.053 9.325 7.787 1.00 41.28 71 GLY A CA 1
ATOM 550 C C . GLY A 1 71 ? 10.702 8.671 7.481 1.00 41.28 71 GLY A C 1
ATOM 551 O O . GLY A 1 71 ? 10.416 8.312 6.337 1.00 41.28 71 GLY A O 1
ATOM 552 N N . SER A 1 72 ? 9.875 8.523 8.512 1.00 44.16 72 SER A N 1
ATOM 553 C CA . SER A 1 72 ? 8.519 7.993 8.429 1.00 44.16 72 SER A CA 1
ATOM 554 C C . SER A 1 72 ? 7.526 9.101 8.058 1.00 44.16 72 SER A C 1
ATOM 556 O O . SER A 1 72 ? 7.460 10.135 8.717 1.00 44.16 72 SER A O 1
ATOM 558 N N . SER A 1 73 ? 6.727 8.888 7.010 1.00 47.12 73 SER A N 1
ATOM 559 C CA . SER A 1 73 ? 5.545 9.711 6.726 1.00 47.12 73 SER A CA 1
ATOM 560 C C . SER A 1 73 ? 4.297 8.948 7.159 1.00 47.12 73 SER A C 1
ATOM 562 O O . SER A 1 73 ? 4.038 7.857 6.647 1.00 47.12 73 SER A O 1
ATOM 564 N N . ALA A 1 74 ? 3.541 9.509 8.100 1.00 44.69 74 ALA A N 1
ATOM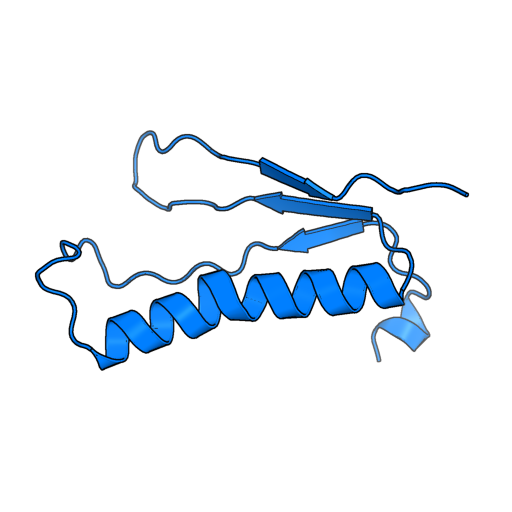 565 C CA . ALA A 1 74 ? 2.254 8.969 8.519 1.00 44.69 74 ALA A CA 1
ATOM 566 C C . ALA A 1 74 ? 1.146 9.503 7.603 1.00 44.69 74 ALA A C 1
ATOM 568 O O . ALA A 1 74 ? 1.028 10.715 7.419 1.00 44.69 74 ALA A O 1
ATOM 569 N N . ALA A 1 75 ? 0.316 8.612 7.065 1.00 50.06 75 ALA A N 1
ATOM 570 C CA . ALA A 1 75 ? -0.980 8.987 6.511 1.00 50.06 75 ALA A CA 1
ATOM 571 C C . ALA A 1 75 ? -2.042 8.660 7.568 1.00 50.06 75 ALA A C 1
ATOM 573 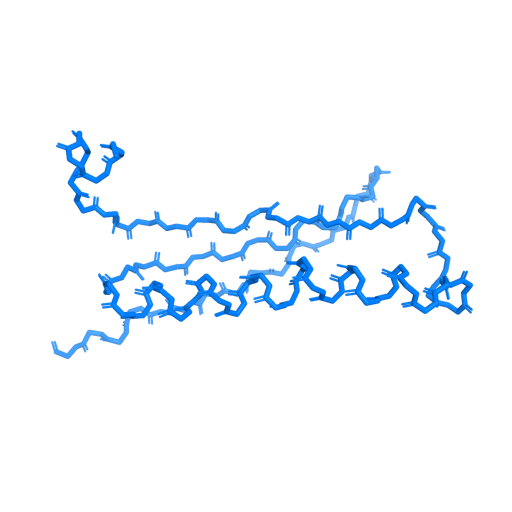O O . ALA A 1 75 ? -2.272 7.491 7.890 1.00 50.06 75 ALA A O 1
ATOM 574 N N . SER A 1 76 ? -2.650 9.693 8.151 1.00 47.47 76 SER A N 1
ATOM 575 C CA . SER A 1 76 ? -3.774 9.556 9.074 1.00 47.47 76 SER A CA 1
ATOM 576 C C . SER A 1 76 ? -5.076 9.847 8.333 1.00 47.47 76 SER A C 1
ATOM 578 O O . SER A 1 76 ? -5.261 10.916 7.755 1.00 47.47 76 SER A O 1
ATOM 580 N N . ALA A 1 77 ? -6.000 8.890 8.352 1.00 48.31 77 ALA A N 1
ATOM 581 C CA . ALA A 1 77 ? -7.386 9.146 7.989 1.00 48.31 77 ALA A CA 1
ATOM 582 C C . ALA A 1 77 ? -8.136 9.409 9.298 1.00 48.31 77 ALA A C 1
ATOM 584 O O . ALA A 1 77 ? -8.498 8.476 10.016 1.00 48.31 77 ALA A O 1
ATOM 585 N N . GLY A 1 78 ? -8.276 10.688 9.659 1.00 39.59 78 GLY A N 1
ATOM 586 C CA . GLY A 1 78 ? -9.031 11.091 10.845 1.00 39.59 78 GLY A CA 1
ATOM 587 C C . GLY A 1 78 ? -10.486 10.635 10.739 1.00 39.59 78 GLY A C 1
ATOM 588 O O . GLY A 1 78 ? -11.082 10.712 9.663 1.00 39.59 78 GLY A O 1
ATOM 589 N N . LEU A 1 79 ? -11.061 10.157 11.848 1.00 43.94 79 LEU A N 1
ATOM 590 C CA . LEU A 1 79 ? -12.498 9.907 11.921 1.00 43.94 79 LEU A CA 1
ATOM 591 C C . LEU A 1 79 ? -13.236 11.218 11.624 1.00 43.94 79 LEU A C 1
ATOM 593 O O . LEU A 1 79 ? -13.216 12.138 12.439 1.00 43.94 79 LEU A O 1
ATOM 597 N N . ALA A 1 80 ? -13.929 11.286 10.490 1.00 42.12 80 ALA A N 1
ATOM 598 C CA . ALA A 1 80 ? -15.030 12.222 10.335 1.00 42.12 80 ALA A CA 1
ATOM 599 C C . ALA A 1 80 ? -16.180 11.700 11.209 1.00 42.12 80 ALA A C 1
ATOM 601 O O . ALA A 1 80 ? -16.972 10.863 10.779 1.00 42.12 80 ALA A O 1
ATOM 602 N N . MET 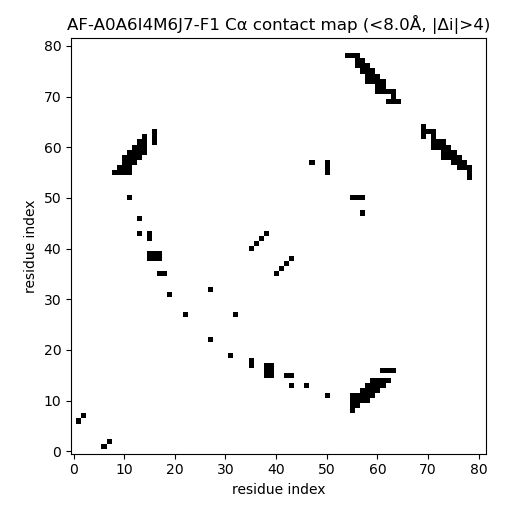A 1 81 ? -16.194 12.115 12.476 1.00 31.12 81 MET A N 1
ATOM 603 C CA . MET A 1 81 ? -17.324 11.885 13.371 1.00 31.12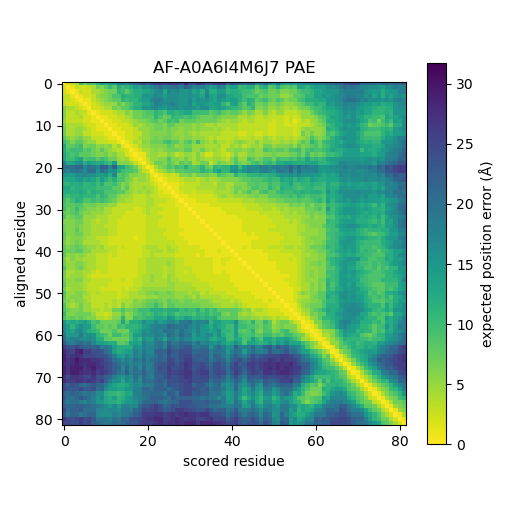 81 MET A CA 1
ATOM 604 C C . MET A 1 81 ? -18.464 12.793 12.899 1.00 31.12 81 MET A C 1
ATOM 606 O O . MET A 1 81 ? -18.274 14.002 12.776 1.00 31.12 81 MET A O 1
ATOM 610 N N . SER A 1 82 ? -19.598 12.183 12.551 1.00 36.66 82 SER A N 1
ATOM 611 C CA . SER A 1 82 ? -20.884 12.867 12.352 1.00 36.66 82 SER A CA 1
ATOM 612 C C . SER A 1 82 ? -21.681 12.792 13.643 1.00 36.66 82 SER A C 1
ATOM 614 O O . SER A 1 82 ? -21.584 11.725 14.294 1.00 36.66 82 SER A O 1
#

Mean predicted aligned error: 10.51 Å

Secondary structure (DSSP, 8-state):
-HHHHH----EEEE------TT--GGG--HHHHHHHHIIIIIHHHHHHHHHHHHT-EEEEEE----SS-PPPEEEEE-----

Sequence (82 aa):
MAMKTFGRVDLMVDNAGWSRSSTPLLDLEPDDWDHYMAVNVRGTLNLFSVMRSRGVAGCGWLWRGGRRGGGSSAASAGLAMS

Organism: NCBI:txid2650748

InterPro domains:
  IPR002347 Short-chain dehydrogenase/reductase SDR [PF13561] (2-51)
  IPR036291 NAD(P)-binding domain superfamily [SSF51735] (3-62)

Radius of gyration: 15.61 Å; Cα contacts (8 Å, |Δi|>4): 81; chains: 1; bounding box: 41×30×34 Å